Protein AF-A0A8S1HAT8-F1 (afdb_monomer_lite)

Sequence (139 aa):
MTWEESLEKKDLTDNDKRAIVVGRQNGLTMMTLAGMFGVTEAGISQFLKRWKAQDGSTKSQHTGRPRVTDRNDDRNILKTSRTDPRLTVLAIRREVCLNSPSPPSFSTVKRRLNAAGIIGRRPVKKPLISEKNRAARVK

pLDDT: mean 85.84, std 11.76, range [37.69, 95.62]

Foldseek 3Di:
DDPPPPLPPDDQDPVLLVVLVVCVVVPDDLVVSCVVVSHDSVVSVVSVVVCVVVVNDPDDPDPDDDDLDDPVLLVQLVVVCVVPVVDDLVRSQVVSVVPGPRRDDSVSSQVSCVVVVNDDDDDDDDPDDDPVRVVVVPD

InterPro domains:
  IPR002492 Transposase, Tc1-like [PF01498] (74-139)
  IPR009057 Homedomain-like superfamily [SSF46689] (9-117)

Organism: NCBI:txid2777116

Radius of gyration: 30.1 Å; chains: 1; bounding box: 55×49×94 Å

Secondary structure (DSSP, 8-state):
----S----PPPPHHHHHHHHHHHHTT--HHHHHHHHT--HHHHHHHHHHHHHTTT-S------SPPSS-HHHHHHHHHHHHH-TT--HHHHHHHHHTT-SSPPPHHHHHHHHHHTT----PPP-PPPPPHHHHHTT--

Structure (mmCIF, N/CA/C/O backbone):
data_AF-A0A8S1HAT8-F1
#
_entry.id   AF-A0A8S1HAT8-F1
#
loop_
_atom_site.group_PDB
_atom_site.id
_atom_site.type_symbol
_atom_site.label_atom_id
_atom_site.label_alt_id
_atom_site.label_comp_id
_atom_site.label_asym_id
_atom_site.label_entity_id
_atom_site.label_seq_id
_atom_site.pdbx_PDB_ins_code
_atom_site.Cartn_x
_atom_site.Cartn_y
_atom_site.Cartn_z
_atom_site.occupancy
_atom_site.B_iso_or_equiv
_atom_site.auth_seq_id
_atom_site.auth_comp_id
_atom_site.auth_asym_id
_atom_site.auth_atom_id
_atom_site.pdbx_PDB_model_num
ATOM 1 N N . MET A 1 1 ? -10.077 -13.556 45.940 1.00 37.69 1 MET A N 1
ATOM 2 C CA . MET A 1 1 ? -10.314 -14.045 44.567 1.00 37.69 1 MET A CA 1
ATOM 3 C C . MET A 1 1 ? -10.092 -12.858 43.647 1.00 37.69 1 MET A C 1
ATOM 5 O O . MET A 1 1 ? -10.975 -12.025 43.497 1.00 37.69 1 MET A O 1
ATOM 9 N N . THR A 1 2 ? -8.840 -12.658 43.247 1.00 39.75 2 THR A N 1
ATOM 10 C CA . THR A 1 2 ? -8.365 -11.461 42.549 1.00 39.75 2 THR A CA 1
ATOM 11 C C . THR A 1 2 ? -8.698 -11.584 41.067 1.00 39.75 2 THR A C 1
ATOM 13 O O . THR A 1 2 ? -8.252 -12.511 40.402 1.00 39.75 2 THR A O 1
ATOM 16 N N . TRP A 1 3 ? -9.497 -10.650 40.555 1.00 46.41 3 TRP A N 1
ATOM 17 C CA . TRP A 1 3 ? -9.910 -10.536 39.149 1.00 46.41 3 TRP A CA 1
ATOM 18 C C . TRP A 1 3 ? -8.778 -10.019 38.239 1.00 46.41 3 TRP A C 1
ATOM 20 O O . TRP A 1 3 ? -9.012 -9.246 37.316 1.00 46.41 3 TRP A O 1
ATOM 30 N N . GLU A 1 4 ? -7.538 -10.402 38.540 1.00 41.91 4 GLU A N 1
ATOM 31 C CA . GLU A 1 4 ? -6.313 -9.987 37.845 1.00 41.91 4 GLU A CA 1
ATOM 32 C C . GLU A 1 4 ? -5.803 -11.080 36.899 1.00 41.91 4 GLU A C 1
ATOM 34 O O . GLU A 1 4 ? -4.618 -11.141 36.569 1.00 41.91 4 GLU A O 1
ATOM 39 N N . GLU A 1 5 ? -6.689 -11.946 36.405 1.00 51.03 5 GLU A N 1
ATOM 40 C CA . GLU A 1 5 ? -6.396 -12.615 35.145 1.00 51.03 5 GLU A CA 1
ATOM 41 C C . GLU A 1 5 ? -6.342 -11.522 34.083 1.00 51.03 5 GLU A C 1
ATOM 43 O O . GLU A 1 5 ? -7.357 -10.932 33.713 1.00 51.03 5 GLU A O 1
ATOM 48 N N . SER A 1 6 ? -5.114 -11.182 33.685 1.00 54.38 6 SER A N 1
ATOM 49 C CA . SER A 1 6 ? -4.815 -10.229 32.625 1.00 54.38 6 SER A CA 1
ATOM 50 C C . SER A 1 6 ? -5.691 -10.560 31.426 1.00 54.38 6 SER A C 1
ATOM 52 O O . SER A 1 6 ? -5.407 -11.512 30.704 1.00 54.38 6 SER A O 1
ATOM 54 N N . LEU A 1 7 ? -6.775 -9.797 31.251 1.00 59.69 7 LEU A N 1
ATOM 55 C CA . LEU A 1 7 ? -7.675 -9.908 30.111 1.00 59.69 7 LEU A CA 1
ATOM 56 C C . LEU A 1 7 ? -6.835 -9.653 28.863 1.00 59.69 7 LEU A C 1
ATOM 58 O O . LEU A 1 7 ? -6.515 -8.511 28.521 1.00 59.69 7 LEU A O 1
ATOM 62 N N . GLU A 1 8 ? -6.408 -10.749 28.245 1.00 57.75 8 GLU A N 1
ATOM 63 C CA . GLU A 1 8 ? -5.579 -10.758 27.057 1.00 57.75 8 GLU A CA 1
ATOM 64 C C . GLU A 1 8 ? -6.280 -9.961 25.955 1.00 57.75 8 GLU A C 1
ATO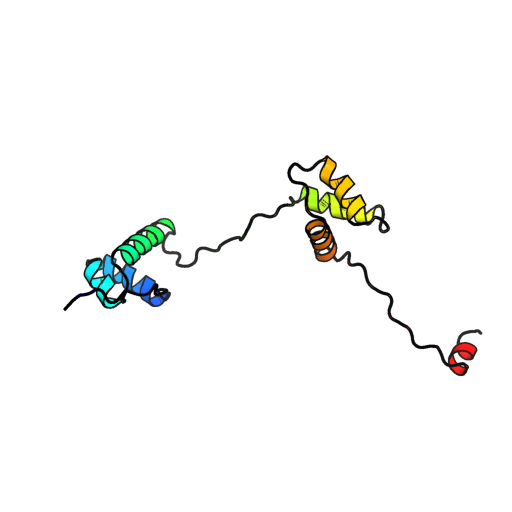M 66 O O . GLU A 1 8 ? -7.509 -9.841 25.914 1.00 57.75 8 GLU A O 1
ATOM 71 N N . LYS A 1 9 ? -5.494 -9.341 25.074 1.00 63.00 9 LYS A N 1
ATOM 72 C CA . LYS A 1 9 ? -6.001 -8.434 24.043 1.00 63.00 9 LYS A CA 1
ATOM 73 C C . LYS A 1 9 ? -6.807 -9.233 23.009 1.00 63.00 9 LYS A C 1
ATOM 75 O O . LYS A 1 9 ? -6.277 -9.667 21.994 1.00 63.00 9 LYS A O 1
ATOM 80 N N . LYS A 1 10 ? -8.090 -9.448 23.294 1.00 74.44 10 LYS A N 1
ATOM 81 C CA . LYS A 1 10 ? -9.003 -10.237 22.470 1.00 74.44 10 LYS A CA 1
ATOM 82 C C . LYS A 1 10 ? -9.578 -9.387 21.344 1.00 74.44 10 LYS A C 1
ATOM 84 O O . LYS A 1 10 ? -10.204 -8.351 21.584 1.00 74.44 10 LYS A 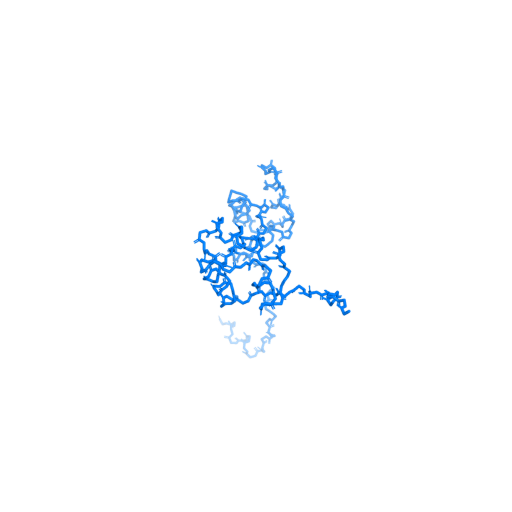O 1
ATOM 89 N N . ASP A 1 11 ? -9.407 -9.854 20.114 1.00 81.81 11 ASP A N 1
ATOM 90 C CA . ASP A 1 11 ? -10.062 -9.255 18.959 1.00 81.81 11 ASP A CA 1
ATOM 91 C C . ASP A 1 11 ? -11.542 -9.660 18.927 1.00 81.81 11 ASP A C 1
ATOM 93 O O . ASP A 1 11 ? -11.892 -10.832 18.793 1.00 81.81 11 ASP A O 1
ATOM 97 N N . LEU A 1 12 ? -12.426 -8.667 19.053 1.00 86.38 12 LEU A N 1
ATOM 98 C CA . LEU A 1 12 ? -13.874 -8.853 18.954 1.00 86.38 12 LEU A CA 1
ATOM 99 C C . LEU A 1 12 ? -14.265 -9.254 17.528 1.00 86.38 12 LEU A C 1
ATOM 101 O O . LEU A 1 12 ? -13.927 -8.553 16.561 1.00 86.38 12 LEU A O 1
ATOM 105 N N . THR A 1 13 ? -15.041 -10.329 17.398 1.00 90.44 13 THR A N 1
ATOM 106 C CA . THR A 1 13 ? -15.624 -10.716 16.109 1.00 90.44 13 THR 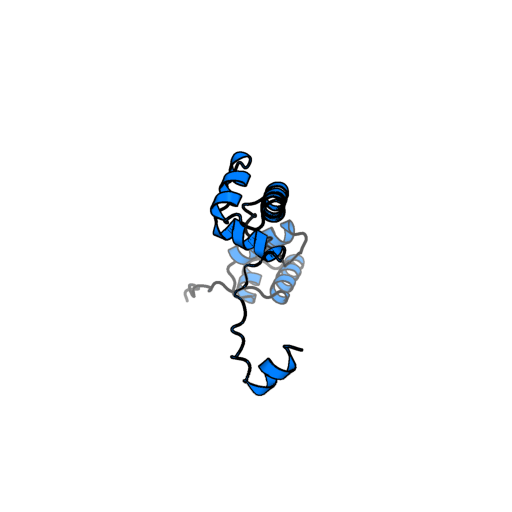A CA 1
ATOM 107 C C . THR A 1 13 ? -16.684 -9.701 15.670 1.00 90.44 13 THR A C 1
ATOM 109 O O . THR A 1 13 ? -17.166 -8.889 16.462 1.00 90.44 13 THR A O 1
ATOM 112 N N . ASP A 1 14 ? -17.068 -9.711 14.390 1.00 89.25 14 ASP A N 1
ATOM 113 C CA . ASP A 1 14 ? -18.128 -8.811 13.903 1.00 89.25 14 ASP A CA 1
ATOM 114 C C . ASP A 1 14 ? -19.462 -9.050 14.629 1.00 89.25 14 ASP A C 1
ATOM 116 O O . ASP A 1 14 ? -20.196 -8.103 14.907 1.00 89.25 14 ASP A O 1
ATOM 120 N N . ASN A 1 15 ? -19.736 -10.304 15.003 1.00 91.88 15 ASN A N 1
ATOM 121 C CA . ASN A 1 15 ? -20.926 -10.669 15.760 1.00 91.88 15 ASN A CA 1
ATOM 122 C C . ASN A 1 15 ? -20.879 -10.121 17.194 1.00 91.88 15 ASN A C 1
ATOM 124 O O . ASN A 1 15 ? -21.848 -9.510 17.640 1.00 91.88 15 ASN A O 1
ATOM 128 N N . ASP A 1 16 ? -19.735 -10.242 17.878 1.00 91.88 16 ASP A N 1
ATOM 129 C CA . ASP A 1 16 ? -19.561 -9.699 19.233 1.00 91.88 16 ASP A CA 1
ATOM 130 C C . ASP A 1 16 ? -19.742 -8.179 19.247 1.00 91.88 16 ASP A C 1
ATOM 132 O O . ASP A 1 16 ? -20.433 -7.630 20.102 1.00 91.88 16 ASP A O 1
ATOM 136 N N . LYS A 1 17 ? -19.181 -7.485 18.248 1.00 91.56 17 LYS A N 1
ATOM 137 C CA . LYS A 1 17 ? -19.334 -6.030 18.090 1.00 91.56 17 LYS A CA 1
ATOM 138 C C . LYS A 1 17 ? -20.804 -5.629 17.983 1.00 91.56 17 LYS A C 1
ATOM 140 O O . LYS A 1 17 ? -21.231 -4.700 18.666 1.00 91.56 17 LYS A O 1
ATOM 145 N N . ARG A 1 18 ? -21.587 -6.334 17.159 1.00 92.38 18 ARG A N 1
ATOM 146 C CA . ARG A 1 18 ? -23.030 -6.080 17.013 1.00 92.38 18 ARG A CA 1
ATOM 147 C C . ARG A 1 18 ? -23.782 -6.375 18.309 1.00 92.38 18 ARG A C 1
ATOM 149 O O . ARG A 1 18 ? -24.596 -5.557 18.729 1.00 92.38 18 ARG A O 1
ATOM 156 N N . ALA A 1 19 ? -23.476 -7.490 18.967 1.00 94.06 19 ALA A N 1
ATOM 157 C CA . ALA A 1 19 ? -24.107 -7.875 20.225 1.00 94.06 19 ALA A CA 1
ATOM 158 C C . ALA A 1 19 ? -23.829 -6.863 21.352 1.00 94.06 19 ALA A C 1
ATOM 160 O O . ALA A 1 19 ? -24.739 -6.520 22.102 1.00 94.06 19 ALA A O 1
ATOM 161 N N . ILE A 1 20 ? -22.615 -6.307 21.425 1.00 94.62 20 ILE A N 1
ATOM 162 C CA . ILE A 1 20 ? -22.263 -5.233 22.369 1.00 94.62 20 ILE A CA 1
ATOM 163 C C . ILE A 1 20 ? -23.080 -3.965 22.096 1.00 94.62 20 ILE A C 1
ATOM 165 O O . ILE A 1 20 ? -23.565 -3.333 23.035 1.00 94.62 20 ILE A O 1
ATOM 169 N N . VAL A 1 21 ? -23.252 -3.585 20.827 1.00 94.31 21 VAL A N 1
ATOM 170 C CA . VAL A 1 21 ? -24.036 -2.397 20.447 1.00 94.31 21 VAL A CA 1
ATOM 171 C C . VAL A 1 21 ? -25.507 -2.576 20.815 1.00 94.31 21 VAL A C 1
ATOM 173 O O . VAL A 1 21 ? -26.074 -1.697 21.464 1.00 94.31 21 VAL A O 1
ATOM 176 N N . VAL A 1 22 ? -26.101 -3.724 20.474 1.00 95.44 22 VAL A N 1
ATOM 177 C CA . VAL A 1 22 ? -27.490 -4.059 20.830 1.00 95.44 22 VAL A CA 1
ATOM 178 C C . VAL A 1 22 ? -27.659 -4.120 22.348 1.00 95.44 22 VAL A C 1
ATOM 180 O O . VAL A 1 22 ? -28.564 -3.500 22.899 1.00 95.44 22 VAL A O 1
ATOM 183 N N . GLY A 1 23 ? -26.748 -4.791 23.055 1.00 95.38 23 GLY A N 1
ATOM 184 C CA . GLY A 1 23 ? -26.763 -4.866 24.514 1.00 95.38 23 GLY A CA 1
ATOM 185 C C . GLY A 1 23 ? -26.686 -3.488 25.171 1.00 95.38 23 GLY A C 1
ATOM 186 O O . GLY A 1 23 ? -27.398 -3.218 26.138 1.00 95.38 23 GLY A O 1
ATOM 187 N N . ARG A 1 24 ? -25.886 -2.573 24.609 1.00 95.62 24 ARG A N 1
ATOM 188 C CA . ARG A 1 24 ? -25.819 -1.190 25.087 1.00 95.62 24 ARG A CA 1
ATOM 189 C C . ARG A 1 24 ? -27.099 -0.401 24.801 1.00 95.62 24 ARG A C 1
ATOM 191 O O . ARG A 1 24 ? -27.493 0.396 25.648 1.00 95.62 24 ARG A O 1
ATOM 198 N N . GLN A 1 25 ? -27.747 -0.611 23.656 1.00 94.06 25 GLN A N 1
ATOM 199 C CA . GLN A 1 25 ? -29.049 -0.001 23.343 1.00 94.06 25 GLN A CA 1
ATOM 200 C C . GLN A 1 25 ? -30.153 -0.494 24.288 1.00 94.06 25 GLN A C 1
ATOM 202 O O . GLN A 1 25 ? -31.002 0.293 24.691 1.00 94.06 25 GLN A O 1
ATOM 207 N N . ASN A 1 26 ? -30.071 -1.752 24.726 1.00 95.25 26 ASN A N 1
ATOM 208 C CA . ASN A 1 26 ? -30.977 -2.355 25.706 1.00 95.25 26 ASN A CA 1
ATOM 209 C C . ASN A 1 26 ? -30.670 -1.964 27.168 1.00 95.25 26 ASN A C 1
ATOM 211 O O . ASN A 1 26 ? -31.264 -2.516 28.088 1.00 95.25 26 ASN A O 1
ATOM 215 N N . GLY A 1 27 ? -29.738 -1.033 27.405 1.00 94.19 27 GLY A N 1
ATOM 216 C CA . GLY A 1 27 ? -29.458 -0.492 28.738 1.00 94.19 27 GLY A CA 1
ATOM 217 C C . GLY A 1 27 ? -28.450 -1.281 29.577 1.00 94.19 27 GLY A C 1
ATOM 218 O O . GLY A 1 27 ? -28.249 -0.943 30.743 1.00 94.19 27 GLY A O 1
ATOM 219 N N . LEU A 1 28 ? -27.764 -2.288 29.019 1.00 94.75 28 LEU A N 1
ATOM 220 C CA . LEU A 1 28 ? -26.725 -3.006 29.762 1.00 94.75 28 LEU A CA 1
ATOM 221 C C . LEU A 1 28 ? -25.546 -2.087 30.119 1.00 94.75 28 LEU A C 1
ATOM 223 O O . LEU A 1 28 ? -25.133 -1.196 29.354 1.00 94.75 28 LEU A O 1
ATOM 227 N N . THR A 1 29 ? -24.984 -2.315 31.308 1.00 95.00 29 THR A N 1
ATOM 228 C CA . THR A 1 29 ? -23.813 -1.574 31.787 1.00 95.00 29 THR A CA 1
ATOM 229 C C . THR A 1 29 ? -22.543 -2.034 31.069 1.00 95.00 29 THR A C 1
ATOM 231 O O . THR A 1 29 ? -22.466 -3.153 30.555 1.00 95.00 29 THR A O 1
ATOM 234 N N . MET A 1 30 ? -21.526 -1.168 31.030 1.00 93.12 30 MET A N 1
ATOM 235 C CA . MET A 1 30 ? -20.243 -1.495 30.396 1.00 93.12 30 MET A CA 1
ATOM 236 C C . MET A 1 30 ? -19.553 -2.664 31.099 1.00 93.12 30 MET A C 1
ATOM 238 O O . MET A 1 30 ? -19.013 -3.533 30.425 1.00 93.12 30 MET A O 1
ATOM 242 N N . MET A 1 31 ? -19.648 -2.724 32.429 1.00 93.50 31 MET A N 1
ATOM 243 C CA . MET A 1 31 ? -19.086 -3.802 33.240 1.00 93.50 31 MET A CA 1
ATOM 244 C C . MET A 1 31 ? -19.759 -5.152 32.958 1.00 93.50 31 MET A C 1
ATOM 246 O O . MET A 1 31 ? -19.078 -6.165 32.823 1.00 93.50 31 MET A O 1
ATOM 250 N N . THR A 1 32 ? -21.085 -5.171 32.789 1.00 94.19 32 THR A N 1
ATOM 251 C CA . THR A 1 32 ? -21.815 -6.397 32.427 1.00 94.19 32 THR A CA 1
ATOM 252 C C . THR A 1 32 ? -21.382 -6.907 31.053 1.00 94.19 32 THR A C 1
ATOM 254 O O . THR A 1 32 ? -21.069 -8.084 30.901 1.00 94.19 32 THR A O 1
ATOM 257 N N . LEU A 1 33 ? -21.296 -6.018 30.059 1.00 94.25 33 LEU A N 1
ATOM 258 C CA . LEU A 1 33 ? -20.840 -6.382 28.715 1.00 94.25 33 LEU A CA 1
ATOM 259 C C . LEU A 1 33 ? -19.369 -6.833 28.723 1.00 94.25 33 LEU A C 1
ATOM 261 O O . LEU A 1 33 ? -19.012 -7.788 28.041 1.00 94.25 33 LEU A O 1
ATOM 265 N N . ALA A 1 34 ? -18.522 -6.190 29.526 1.00 92.44 34 ALA A N 1
ATOM 266 C CA . ALA A 1 34 ? -17.111 -6.537 29.681 1.00 92.44 34 ALA A CA 1
ATOM 267 C C . ALA A 1 34 ? -16.946 -7.979 30.181 1.00 92.44 34 ALA A C 1
ATOM 269 O O . ALA A 1 34 ? -16.228 -8.767 29.562 1.00 92.44 34 ALA A O 1
ATOM 270 N N . GLY A 1 35 ? -17.695 -8.345 31.227 1.00 91.31 35 GLY A N 1
ATOM 271 C CA . GLY A 1 35 ? -17.727 -9.708 31.757 1.00 91.31 35 GLY A CA 1
ATOM 272 C C . GLY A 1 35 ? -18.247 -10.737 30.748 1.00 91.31 35 GLY A C 1
ATOM 273 O O . GLY A 1 35 ? -17.643 -11.793 30.597 1.00 91.31 35 GLY A O 1
ATOM 274 N N . MET A 1 36 ? -19.313 -10.420 30.003 1.00 91.75 36 MET A N 1
ATOM 275 C CA . MET A 1 36 ? -19.892 -11.339 29.008 1.00 91.75 36 MET A CA 1
ATOM 276 C C . MET A 1 36 ? -18.930 -11.677 27.862 1.00 91.75 36 MET A C 1
ATOM 278 O O . MET A 1 36 ? -18.889 -12.817 27.408 1.00 91.75 36 MET A O 1
ATOM 282 N N . PHE A 1 37 ? -18.174 -10.690 27.372 1.00 90.25 37 PHE A N 1
ATOM 283 C CA . PHE A 1 37 ? -17.313 -10.862 26.196 1.00 90.25 37 PHE A CA 1
ATOM 284 C C . PHE A 1 37 ? -15.840 -11.140 26.539 1.00 90.25 37 PHE A C 1
ATOM 286 O O . PHE A 1 37 ? -15.060 -11.481 25.639 1.00 90.25 37 PHE A O 1
ATOM 293 N N . GLY A 1 38 ? -15.465 -11.046 27.820 1.00 89.56 38 GLY A N 1
ATOM 294 C CA . GLY A 1 38 ? -14.088 -11.212 28.287 1.00 89.56 38 GLY A CA 1
ATOM 295 C C . GLY A 1 38 ? -13.181 -10.086 27.792 1.00 89.56 38 GLY A C 1
ATOM 296 O O . GLY A 1 38 ? -12.096 -10.342 27.279 1.00 89.56 38 GLY A O 1
ATOM 297 N N . VAL A 1 39 ? -13.655 -8.841 27.872 1.00 89.94 39 VAL A N 1
ATOM 298 C CA . VAL A 1 39 ? -12.920 -7.635 27.456 1.00 89.94 39 VAL A CA 1
ATOM 299 C C . VAL A 1 39 ? -12.938 -6.640 28.607 1.00 89.94 39 VAL A C 1
ATOM 301 O O . VAL A 1 39 ? -13.854 -6.640 29.418 1.00 89.94 39 VAL A O 1
ATOM 304 N N . THR A 1 40 ? -11.945 -5.761 28.687 1.00 90.81 40 THR A N 1
ATOM 305 C CA . THR A 1 40 ? -11.939 -4.695 29.692 1.00 90.81 40 THR A CA 1
ATOM 306 C C . THR A 1 40 ? -13.055 -3.675 29.444 1.00 90.81 40 THR A C 1
ATOM 308 O O . THR A 1 40 ? -13.437 -3.400 28.302 1.00 90.81 40 THR A O 1
ATOM 311 N N . GLU A 1 41 ? -13.539 -3.038 30.512 1.00 91.50 41 GLU A N 1
ATOM 312 C CA . GLU A 1 41 ? -14.533 -1.958 30.417 1.00 91.50 41 GLU A CA 1
ATOM 313 C C . GLU A 1 41 ? -14.047 -0.818 29.501 1.00 91.50 41 GLU A C 1
ATOM 315 O O . GLU A 1 41 ? -14.784 -0.325 28.641 1.00 91.50 41 GLU A O 1
ATOM 320 N N . ALA A 1 42 ? -12.764 -0.460 29.618 1.00 90.50 42 ALA A N 1
ATOM 321 C CA . ALA A 1 42 ? -12.107 0.513 28.751 1.00 90.50 42 ALA A CA 1
ATOM 322 C C . ALA A 1 42 ? -12.138 0.095 27.270 1.00 90.50 42 ALA A C 1
ATOM 324 O O . ALA A 1 42 ? -12.363 0.940 26.400 1.00 90.50 42 ALA A O 1
ATOM 325 N N . GLY A 1 43 ? -11.969 -1.200 26.976 1.00 90.31 43 GLY A N 1
ATOM 326 C CA . GLY A 1 43 ? -12.073 -1.750 25.625 1.00 90.31 43 GLY A CA 1
ATOM 327 C C . GLY A 1 43 ? -13.463 -1.547 25.020 1.00 90.31 43 GLY A C 1
ATOM 328 O O . GLY A 1 43 ? -13.575 -1.083 23.883 1.00 90.31 43 GLY A O 1
ATOM 329 N N . ILE A 1 44 ? -14.523 -1.796 25.796 1.00 92.56 44 ILE A N 1
ATOM 330 C CA . ILE A 1 44 ? -15.911 -1.566 25.362 1.00 92.56 44 ILE A CA 1
ATOM 331 C C . ILE A 1 44 ? -16.203 -0.077 25.176 1.00 92.56 44 ILE A C 1
ATOM 333 O O . ILE A 1 44 ? -16.773 0.315 24.156 1.00 92.56 44 ILE A O 1
ATOM 337 N N . SER A 1 45 ? -15.780 0.766 26.119 1.00 92.69 45 SER A N 1
ATOM 338 C CA . SER A 1 45 ? -15.952 2.220 26.026 1.00 92.69 45 SER A CA 1
ATOM 339 C C . SER A 1 45 ? -15.272 2.787 24.774 1.00 92.69 45 SER A C 1
ATOM 341 O O . SER A 1 45 ? -15.883 3.519 23.986 1.00 92.69 45 SER A O 1
ATOM 343 N N . GLN A 1 46 ? -14.024 2.378 24.516 1.00 91.56 46 GLN A N 1
ATOM 344 C CA . GLN A 1 46 ? -13.285 2.791 23.327 1.00 91.56 46 GLN A CA 1
ATOM 345 C C . GLN A 1 46 ? -13.924 2.258 22.038 1.00 91.56 46 GLN A C 1
ATOM 347 O O . GLN A 1 46 ? -14.002 2.993 21.050 1.00 91.56 46 GLN A O 1
ATOM 352 N N . PHE A 1 47 ? -14.402 1.012 22.043 1.00 91.25 47 PHE A N 1
ATOM 353 C CA . PHE A 1 47 ? -15.133 0.426 20.923 1.00 91.25 47 PHE A CA 1
ATOM 354 C C . PHE A 1 47 ? -16.398 1.228 20.594 1.00 91.25 47 PHE A C 1
ATOM 356 O O . PHE A 1 47 ? -16.549 1.657 19.454 1.00 91.25 47 PHE A O 1
ATOM 363 N N . LEU A 1 48 ? -17.260 1.513 21.574 1.00 92.69 48 LEU A N 1
ATOM 364 C CA . LEU A 1 48 ? -18.498 2.268 21.354 1.00 92.69 48 LEU A CA 1
ATOM 365 C C . LEU A 1 48 ? -18.233 3.705 20.887 1.00 92.69 48 LEU A C 1
ATOM 367 O O . LEU A 1 48 ? -18.967 4.226 20.046 1.00 92.69 48 LEU A O 1
ATOM 371 N N . LYS A 1 49 ? -17.164 4.343 21.382 1.00 92.50 49 LYS A N 1
ATOM 372 C CA . LYS A 1 49 ? -16.728 5.660 20.896 1.00 92.50 49 LYS A CA 1
ATOM 373 C C . LYS A 1 49 ? -16.333 5.608 19.416 1.00 92.50 49 LYS A C 1
ATOM 375 O O . LYS A 1 49 ? -16.746 6.475 18.650 1.00 92.50 49 LYS A O 1
ATOM 380 N N . ARG A 1 50 ? -15.572 4.587 19.003 1.00 90.69 50 ARG A N 1
ATOM 381 C CA . ARG A 1 50 ? -15.199 4.372 17.592 1.00 90.69 50 ARG A CA 1
ATOM 382 C C . ARG A 1 50 ? -16.408 4.018 16.729 1.00 90.69 50 ARG A C 1
ATOM 384 O O . ARG A 1 50 ? -16.531 4.565 15.643 1.00 90.69 50 ARG A O 1
ATOM 391 N N . TRP A 1 51 ? -17.307 3.171 17.229 1.00 90.31 51 TRP A N 1
ATOM 392 C CA . TRP A 1 51 ? -18.536 2.769 16.544 1.00 90.31 51 TRP A CA 1
ATOM 393 C C . TRP A 1 51 ? -19.398 3.976 16.171 1.00 90.31 51 TRP A C 1
ATOM 395 O O . TRP A 1 51 ? -19.828 4.096 15.029 1.00 90.31 51 TRP A O 1
ATOM 405 N N . LYS A 1 52 ? -19.594 4.905 17.118 1.00 90.00 52 LYS A N 1
ATOM 406 C CA . LYS A 1 52 ? -20.308 6.165 16.866 1.00 90.00 52 LYS A CA 1
ATOM 407 C C . LYS A 1 52 ? -19.581 7.063 15.865 1.00 90.00 52 LYS A C 1
ATOM 409 O O . LYS A 1 52 ? -20.231 7.681 15.043 1.00 90.00 52 LYS A O 1
ATOM 414 N N . ALA A 1 53 ? -18.251 7.134 15.925 1.00 89.75 53 ALA A N 1
ATOM 415 C CA . ALA A 1 53 ? -17.462 7.949 14.997 1.00 89.75 53 ALA A CA 1
ATOM 416 C C . ALA A 1 53 ? -17.421 7.389 13.561 1.00 89.75 53 ALA A C 1
ATOM 418 O O . ALA A 1 53 ? -17.088 8.118 12.635 1.00 89.75 53 ALA A O 1
ATOM 419 N N . GLN A 1 54 ? -17.700 6.095 13.384 1.00 85.88 54 GLN A N 1
ATOM 420 C CA . GLN A 1 54 ? -17.670 5.391 12.098 1.00 85.88 54 GLN A CA 1
ATOM 421 C C . GLN A 1 54 ? -19.076 5.107 11.545 1.00 85.88 54 GLN A C 1
ATOM 423 O O . GLN A 1 54 ? -19.201 4.271 10.650 1.00 85.88 54 GLN A O 1
ATOM 428 N N . ASP A 1 55 ? -20.122 5.730 12.104 1.00 84.50 55 ASP A N 1
ATOM 429 C CA . ASP A 1 55 ? -21.536 5.495 11.765 1.00 84.50 55 ASP A CA 1
ATOM 430 C C . ASP A 1 55 ? -21.911 4.003 11.701 1.00 84.50 55 ASP A C 1
ATOM 432 O O . ASP A 1 55 ? -22.659 3.542 10.841 1.00 84.50 55 ASP A O 1
ATOM 436 N N . GLY A 1 56 ? -21.356 3.209 12.621 1.00 79.31 56 GLY A N 1
ATOM 437 C CA . GLY A 1 56 ? -21.612 1.772 12.710 1.00 79.31 56 GLY A CA 1
ATOM 438 C C . GLY A 1 56 ? -20.846 0.894 11.717 1.00 79.31 56 GLY A C 1
ATOM 439 O O . GLY A 1 56 ? -21.095 -0.311 11.651 1.00 79.31 56 GLY A O 1
ATOM 440 N N . SER A 1 57 ? -19.879 1.443 10.978 1.00 78.44 57 SER A N 1
ATOM 441 C CA . SER A 1 57 ? -18.952 0.628 10.192 1.00 78.44 57 SER A CA 1
ATOM 442 C C . SER A 1 57 ? -17.972 -0.120 11.100 1.00 78.44 57 SER A C 1
ATOM 444 O O . SER A 1 57 ? -17.270 0.474 11.915 1.00 78.44 57 SER A O 1
ATOM 446 N N . THR A 1 58 ? -17.869 -1.440 10.928 1.00 70.94 58 THR A N 1
ATOM 447 C CA . THR A 1 58 ? -16.918 -2.285 11.675 1.00 70.94 58 THR A CA 1
ATOM 448 C C . THR A 1 58 ? -15.537 -2.371 11.039 1.00 70.94 58 THR A C 1
ATOM 450 O O . THR A 1 58 ? -14.603 -2.898 11.655 1.00 70.94 58 THR A O 1
ATOM 453 N N . LYS A 1 59 ? -15.397 -1.861 9.809 1.00 70.25 59 LYS A N 1
ATOM 454 C CA . LYS A 1 59 ? -14.188 -1.963 8.991 1.00 70.25 59 LYS A CA 1
ATOM 455 C C . LYS A 1 59 ? -13.711 -0.569 8.603 1.00 70.25 59 LYS A C 1
ATOM 457 O O . LYS A 1 59 ? -14.205 0.027 7.650 1.00 70.25 59 LYS A O 1
ATOM 462 N N . SER A 1 60 ? -12.691 -0.081 9.303 1.00 70.75 60 SER A N 1
ATOM 463 C CA . SER A 1 60 ? -11.891 1.036 8.801 1.00 70.75 60 SER A CA 1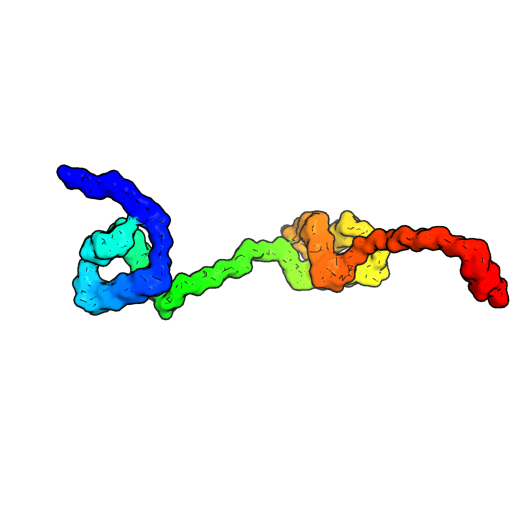
ATOM 464 C C . SER A 1 60 ? -10.957 0.509 7.714 1.00 70.75 60 SER A C 1
ATOM 466 O O . SER A 1 60 ? -10.055 -0.280 8.001 1.00 70.75 60 SER A O 1
ATOM 468 N N . GLN A 1 61 ? -11.192 0.895 6.460 1.00 75.12 61 GLN A N 1
ATOM 469 C CA . GLN A 1 61 ? -10.265 0.586 5.373 1.00 75.12 61 GLN A CA 1
ATOM 470 C C . GLN A 1 61 ? -9.018 1.450 5.551 1.00 75.12 61 GLN A C 1
ATOM 472 O O . GLN A 1 61 ? -9.047 2.661 5.337 1.00 75.12 61 GLN A O 1
ATOM 477 N N . HIS A 1 62 ? -7.911 0.836 5.957 1.00 79.06 62 HIS A N 1
ATOM 478 C CA . HIS A 1 62 ? -6.639 1.537 6.009 1.00 79.06 62 HIS A CA 1
ATOM 479 C C . HIS A 1 62 ? -6.086 1.660 4.581 1.00 79.06 62 HIS A C 1
ATOM 481 O O . HIS A 1 62 ? -5.735 0.661 3.958 1.00 79.06 62 HIS A O 1
ATOM 487 N N . THR A 1 63 ? -5.972 2.883 4.058 1.00 82.88 63 THR A N 1
ATOM 488 C CA . THR A 1 63 ? -5.482 3.158 2.688 1.00 82.88 63 THR A CA 1
ATOM 489 C C . THR A 1 63 ? -3.993 2.844 2.491 1.00 82.88 63 THR A C 1
ATOM 491 O O . THR A 1 63 ? -3.496 2.801 1.365 1.00 82.88 63 THR A O 1
ATOM 494 N N . GLY A 1 64 ? -3.280 2.575 3.586 1.00 87.75 64 GLY A N 1
ATOM 495 C CA . GLY A 1 64 ? -1.856 2.256 3.602 1.00 87.75 64 GLY A CA 1
ATOM 496 C C . GLY A 1 64 ? -0.999 3.508 3.756 1.00 87.75 64 GLY A C 1
ATOM 497 O O . GLY A 1 64 ? -1.496 4.608 3.979 1.00 87.75 64 GLY A O 1
ATOM 498 N N . ARG A 1 65 ? 0.322 3.344 3.663 1.00 89.25 65 ARG A N 1
ATOM 499 C CA . ARG A 1 65 ? 1.243 4.483 3.703 1.00 89.25 65 ARG A CA 1
ATOM 500 C C . ARG A 1 65 ? 1.101 5.310 2.414 1.00 89.25 65 ARG A C 1
ATOM 502 O O . ARG A 1 65 ? 1.154 4.713 1.333 1.00 89.25 65 ARG A O 1
ATOM 509 N N . PRO A 1 66 ? 0.999 6.652 2.498 1.00 87.81 66 PRO A N 1
ATOM 510 C CA . PRO A 1 66 ? 1.011 7.512 1.322 1.00 87.81 66 PRO A CA 1
ATOM 511 C C . PRO A 1 66 ? 2.228 7.251 0.431 1.00 87.81 66 PRO A C 1
ATOM 513 O O . PRO A 1 66 ? 3.313 6.882 0.895 1.00 87.81 66 PRO A O 1
ATOM 516 N N . ARG A 1 67 ? 2.037 7.419 -0.877 1.00 89.56 67 ARG A N 1
ATOM 517 C CA . ARG A 1 67 ? 3.106 7.240 -1.862 1.00 89.56 67 ARG A CA 1
ATOM 518 C C . ARG A 1 67 ? 4.107 8.390 -1.752 1.00 89.56 67 ARG A C 1
ATOM 520 O O . ARG A 1 67 ? 3.725 9.517 -1.478 1.00 89.56 67 ARG A O 1
ATOM 527 N N . VAL A 1 68 ? 5.378 8.082 -2.009 1.00 89.56 68 VAL A N 1
ATOM 528 C CA . VAL A 1 68 ? 6.447 9.093 -2.113 1.00 89.56 68 VAL A CA 1
ATOM 529 C C . VAL A 1 68 ? 6.347 9.873 -3.425 1.00 89.56 68 VAL A C 1
ATOM 531 O O . VAL A 1 68 ? 6.665 11.049 -3.448 1.00 89.56 68 VAL A O 1
ATOM 534 N N . THR A 1 69 ? 5.910 9.220 -4.506 1.00 89.50 69 THR A N 1
ATOM 535 C CA . THR A 1 69 ? 5.725 9.866 -5.811 1.00 89.50 69 THR A CA 1
ATOM 536 C C . THR A 1 69 ? 4.289 10.315 -6.010 1.00 89.50 69 THR A C 1
ATOM 538 O O . THR A 1 69 ? 3.356 9.585 -5.648 1.00 89.50 69 THR A O 1
ATOM 541 N N . ASP A 1 70 ? 4.135 11.470 -6.649 1.00 89.00 70 ASP A N 1
ATOM 542 C CA . ASP A 1 70 ? 2.862 11.957 -7.165 1.00 89.00 70 ASP A CA 1
ATOM 543 C C . ASP A 1 70 ? 2.626 11.505 -8.625 1.00 89.00 70 ASP A C 1
ATOM 545 O O . ASP A 1 70 ? 3.498 10.941 -9.294 1.00 89.00 70 ASP A O 1
ATOM 549 N N . ARG A 1 71 ? 1.424 11.752 -9.153 1.00 90.19 71 ARG A N 1
ATOM 550 C CA . ARG A 1 71 ? 1.046 11.471 -10.542 1.00 90.19 71 ARG A CA 1
ATOM 551 C C . ARG A 1 71 ? 1.963 12.171 -11.548 1.00 90.19 71 ARG A C 1
ATOM 553 O O . ARG A 1 71 ? 2.252 11.592 -12.597 1.00 90.19 71 ARG A O 1
ATOM 560 N N . ASN A 1 72 ? 2.403 13.394 -11.253 1.00 89.88 72 ASN A N 1
ATOM 561 C CA . ASN A 1 72 ? 3.317 14.136 -12.122 1.00 89.88 72 ASN A CA 1
ATOM 562 C C . ASN A 1 72 ? 4.725 13.528 -12.125 1.00 89.88 72 ASN A C 1
ATOM 564 O O . ASN A 1 72 ? 5.308 13.378 -13.198 1.00 89.88 72 ASN A O 1
ATOM 568 N N . ASP A 1 73 ? 5.224 13.089 -10.966 1.00 90.31 73 ASP A N 1
ATOM 569 C CA . ASP A 1 73 ? 6.502 12.375 -10.879 1.00 90.31 73 ASP A CA 1
ATOM 570 C C . ASP A 1 73 ? 6.453 11.080 -11.695 1.00 90.31 73 ASP A C 1
ATOM 572 O O . ASP A 1 73 ? 7.325 10.834 -12.526 1.00 90.31 73 ASP A O 1
ATOM 576 N N . ASP A 1 74 ? 5.401 10.272 -11.512 1.00 91.94 74 ASP A N 1
ATOM 577 C CA . ASP A 1 74 ? 5.219 9.016 -12.245 1.00 91.94 74 ASP A CA 1
ATOM 578 C C . ASP A 1 74 ? 5.141 9.276 -13.764 1.00 91.94 74 ASP A C 1
ATOM 580 O O . ASP A 1 74 ? 5.744 8.544 -14.551 1.00 91.94 74 ASP A O 1
ATOM 584 N N . ARG A 1 75 ? 4.467 10.352 -14.199 1.00 92.50 75 ARG A N 1
ATOM 585 C CA . ARG A 1 75 ? 4.421 10.756 -15.615 1.00 92.50 75 ARG A CA 1
ATOM 586 C C . ARG A 1 75 ? 5.804 11.138 -16.143 1.00 92.50 75 ARG A C 1
ATOM 588 O O . ARG A 1 75 ? 6.155 10.705 -17.239 1.00 92.50 75 ARG A O 1
ATOM 595 N N . ASN A 1 76 ? 6.574 11.916 -15.387 1.00 92.06 76 ASN A N 1
ATOM 596 C CA . ASN A 1 76 ? 7.912 12.346 -15.789 1.00 92.06 76 ASN A CA 1
ATOM 597 C C . ASN A 1 76 ? 8.874 11.154 -15.872 1.00 92.06 76 ASN A C 1
ATOM 599 O O . ASN A 1 76 ? 9.542 11.000 -16.888 1.00 92.06 76 ASN A O 1
ATOM 603 N N . ILE A 1 77 ? 8.845 10.239 -14.893 1.00 93.12 77 ILE A N 1
ATOM 604 C CA . ILE A 1 77 ? 9.620 8.983 -14.916 1.00 93.12 77 ILE A CA 1
ATOM 605 C C . ILE A 1 77 ? 9.357 8.201 -16.209 1.00 93.12 77 ILE A C 1
ATOM 607 O O . ILE A 1 77 ? 10.291 7.757 -16.882 1.00 93.12 77 ILE A O 1
ATOM 611 N N . LEU A 1 78 ? 8.080 8.029 -16.565 1.00 94.31 78 LEU A N 1
ATOM 612 C CA . LEU A 1 78 ? 7.695 7.281 -17.761 1.00 94.31 78 LEU A CA 1
ATOM 613 C C . LEU A 1 78 ? 8.040 8.023 -19.051 1.00 94.31 78 LEU A C 1
ATOM 615 O O . LEU A 1 78 ? 8.427 7.382 -20.027 1.00 94.31 78 LEU A O 1
ATOM 619 N N . LYS A 1 79 ? 7.909 9.353 -19.065 1.00 93.81 79 LYS A N 1
ATOM 620 C CA . LYS A 1 79 ? 8.272 10.189 -20.210 1.00 93.81 79 LYS A CA 1
ATOM 621 C C . LYS A 1 79 ? 9.767 10.077 -20.494 1.00 93.81 79 LYS A C 1
ATOM 623 O O . LYS A 1 79 ? 10.121 9.678 -21.596 1.00 93.81 79 LYS A O 1
ATOM 628 N N . THR A 1 80 ? 10.619 10.328 -19.502 1.00 93.19 80 THR A N 1
ATOM 629 C CA . THR A 1 80 ? 12.079 10.256 -19.642 1.00 93.19 80 THR A CA 1
ATOM 630 C C . THR A 1 80 ? 12.528 8.887 -20.159 1.00 93.19 80 THR A C 1
ATOM 632 O O . THR A 1 80 ? 13.273 8.805 -21.131 1.00 93.19 80 THR A O 1
ATOM 635 N N . SER A 1 81 ? 11.997 7.799 -19.588 1.00 93.25 81 SER A N 1
ATOM 636 C CA . SER A 1 81 ? 12.336 6.441 -20.033 1.00 93.25 81 SER A CA 1
ATOM 637 C C . SER A 1 81 ? 11.879 6.115 -21.459 1.00 93.25 81 SER A C 1
ATOM 639 O O . SER A 1 81 ? 12.466 5.237 -22.086 1.00 93.25 81 SER A O 1
ATOM 641 N N . ARG A 1 82 ? 10.805 6.739 -21.954 1.00 93.19 82 ARG A N 1
ATOM 642 C CA . ARG A 1 82 ? 10.310 6.524 -23.324 1.00 93.19 82 ARG A CA 1
ATOM 643 C C . ARG A 1 82 ? 11.061 7.371 -24.341 1.00 93.19 82 ARG A C 1
ATOM 645 O O . ARG A 1 82 ? 11.256 6.906 -25.457 1.00 93.19 82 ARG A O 1
ATOM 652 N N . THR A 1 83 ? 11.467 8.578 -23.954 1.00 94.50 83 THR A N 1
ATOM 653 C CA . THR A 1 83 ? 12.282 9.463 -24.792 1.00 94.50 83 THR A CA 1
ATOM 654 C C . THR A 1 83 ? 13.644 8.836 -25.078 1.00 94.50 83 THR A C 1
ATOM 656 O O . THR A 1 83 ? 14.048 8.783 -26.234 1.00 94.50 83 THR A O 1
ATOM 659 N N . ASP A 1 84 ? 14.319 8.309 -24.051 1.00 91.75 84 ASP A N 1
ATOM 660 C CA . ASP A 1 84 ? 15.565 7.558 -24.219 1.00 91.75 84 ASP A CA 1
ATOM 661 C C . ASP A 1 84 ? 15.536 6.237 -23.419 1.00 91.75 84 ASP A C 1
ATOM 663 O O . ASP A 1 84 ? 15.813 6.210 -22.213 1.00 91.75 84 ASP A O 1
ATOM 667 N N . PRO A 1 85 ? 15.235 5.107 -24.091 1.00 88.81 85 PRO A N 1
ATOM 668 C CA . PRO A 1 85 ? 15.182 3.784 -23.467 1.00 88.81 85 PRO A CA 1
ATOM 669 C C . PRO A 1 85 ? 16.517 3.261 -22.921 1.00 88.81 85 PRO A C 1
ATOM 671 O O . PRO A 1 85 ? 16.519 2.247 -22.221 1.00 88.81 85 PRO A O 1
ATOM 674 N N . ARG A 1 86 ? 17.655 3.889 -23.256 1.00 89.50 86 ARG A N 1
ATOM 675 C CA . ARG A 1 86 ? 18.979 3.475 -22.759 1.00 89.50 86 ARG A CA 1
ATOM 676 C C . ARG A 1 86 ? 19.345 4.125 -21.427 1.00 89.50 86 ARG A C 1
ATOM 678 O O . ARG A 1 86 ? 20.346 3.732 -20.824 1.00 89.50 86 ARG A O 1
ATOM 685 N N . LEU A 1 87 ? 18.548 5.080 -20.946 1.00 91.06 87 LEU A N 1
ATOM 686 C CA . LEU A 1 87 ? 18.819 5.752 -19.683 1.00 91.06 87 LEU A CA 1
ATOM 687 C C . LEU A 1 87 ? 18.771 4.787 -18.501 1.00 91.06 87 LEU A C 1
ATOM 689 O O . 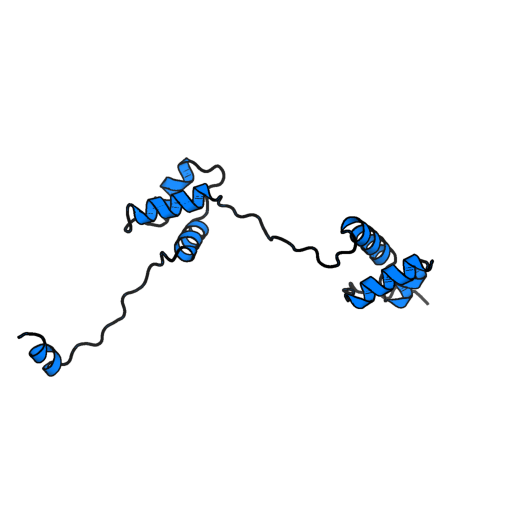LEU A 1 87 ? 17.879 3.951 -18.344 1.00 91.06 87 LEU A O 1
ATOM 693 N N . THR A 1 88 ? 19.745 4.951 -17.611 1.00 91.81 88 THR A N 1
ATOM 694 C CA . THR A 1 88 ? 19.773 4.223 -16.345 1.00 91.81 88 THR A CA 1
ATOM 695 C C . THR A 1 88 ? 18.777 4.825 -15.359 1.00 91.81 88 THR A C 1
ATOM 697 O O . THR A 1 88 ? 18.469 6.016 -15.393 1.00 91.81 88 THR A O 1
ATOM 700 N N . VAL A 1 89 ? 18.332 4.019 -14.392 1.00 92.19 89 VAL A N 1
ATOM 701 C CA . VAL A 1 89 ? 17.458 4.480 -13.296 1.00 92.19 89 VAL A CA 1
ATOM 702 C C . VAL A 1 89 ? 18.065 5.673 -12.543 1.00 92.19 89 VAL A C 1
ATOM 704 O O . VAL A 1 89 ? 17.333 6.536 -12.066 1.00 92.19 89 VAL A O 1
ATOM 707 N N . LEU A 1 90 ? 19.398 5.748 -12.456 1.00 92.12 90 LEU A N 1
ATOM 708 C CA . LEU A 1 90 ? 20.109 6.881 -11.865 1.00 92.12 90 LEU A CA 1
ATOM 709 C C . LEU A 1 90 ? 19.906 8.167 -12.668 1.00 92.12 90 LEU A C 1
ATOM 711 O O . LEU A 1 90 ? 19.588 9.194 -12.073 1.00 92.12 90 LEU A O 1
ATOM 715 N N . ALA A 1 91 ? 20.075 8.104 -13.988 1.00 92.44 91 ALA A N 1
ATOM 716 C CA . ALA A 1 91 ? 19.877 9.250 -14.869 1.00 92.44 91 ALA A CA 1
ATOM 717 C C . ALA A 1 91 ? 18.416 9.724 -14.841 1.00 92.44 91 ALA A C 1
ATOM 719 O O . ALA A 1 91 ? 18.167 10.902 -14.608 1.00 92.44 91 ALA A O 1
ATOM 720 N N . ILE A 1 92 ? 17.460 8.790 -14.925 1.00 91.94 92 ILE A N 1
ATOM 721 C CA . ILE A 1 92 ? 16.020 9.092 -14.840 1.00 91.94 92 ILE A CA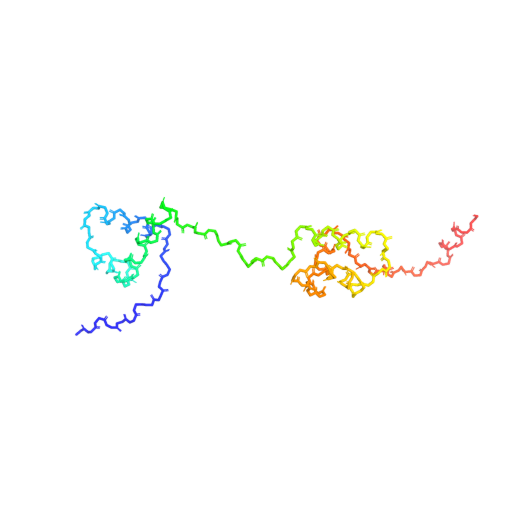 1
ATOM 722 C C . ILE A 1 92 ? 15.686 9.768 -13.508 1.00 91.94 92 ILE A C 1
ATOM 724 O O . ILE A 1 92 ? 15.002 10.786 -13.470 1.00 91.94 92 ILE A O 1
ATOM 728 N N . ARG A 1 93 ? 16.187 9.225 -12.392 1.00 91.81 93 ARG A N 1
ATOM 729 C CA . ARG A 1 93 ? 15.975 9.828 -11.074 1.00 91.81 93 ARG A CA 1
ATOM 730 C C . ARG A 1 93 ? 16.557 11.239 -11.017 1.00 91.81 93 ARG A C 1
ATOM 732 O O . ARG A 1 93 ? 15.890 12.117 -10.493 1.00 91.81 93 ARG A O 1
ATOM 739 N N . ARG A 1 94 ? 17.774 11.464 -11.527 1.00 89.38 94 ARG A N 1
ATOM 740 C CA . ARG A 1 94 ? 18.385 12.804 -11.549 1.00 89.38 94 ARG A CA 1
ATOM 741 C C . ARG A 1 94 ? 17.503 13.800 -12.297 1.00 89.38 94 ARG A C 1
ATOM 743 O O . ARG A 1 94 ? 17.268 14.873 -11.767 1.00 89.38 94 ARG A O 1
ATOM 750 N N . GLU A 1 95 ? 16.969 13.422 -13.452 1.00 86.38 95 GLU A N 1
ATOM 751 C CA . GLU A 1 95 ? 16.096 14.283 -14.256 1.00 86.38 95 GLU A CA 1
ATOM 752 C C . GLU A 1 95 ? 14.762 14.597 -13.557 1.00 86.38 95 GLU A C 1
ATOM 754 O O . GLU A 1 95 ? 14.308 15.738 -13.549 1.00 86.38 95 GLU A O 1
ATOM 759 N N . VAL A 1 96 ? 14.155 13.601 -12.904 1.00 81.06 96 VAL A N 1
ATOM 760 C CA . VAL A 1 96 ? 12.855 13.750 -12.224 1.00 81.06 96 VAL A CA 1
ATOM 761 C C . VAL A 1 96 ? 12.977 14.495 -10.891 1.00 81.06 96 VAL A C 1
ATOM 763 O O . VAL A 1 96 ? 12.111 15.296 -10.547 1.00 81.06 96 VAL A O 1
ATOM 766 N N . CYS A 1 97 ? 14.051 14.258 -10.134 1.00 75.00 97 CYS A N 1
ATOM 767 C CA . CYS A 1 97 ? 14.251 14.846 -8.808 1.00 75.00 97 CYS A CA 1
ATOM 768 C C . CYS A 1 97 ? 14.502 16.357 -8.830 1.00 75.00 97 CYS A C 1
ATOM 770 O O . CYS A 1 97 ? 14.299 16.986 -7.799 1.00 75.00 97 CYS A O 1
ATOM 772 N N . LEU A 1 98 ? 14.921 16.942 -9.960 1.00 71.56 98 LEU A N 1
ATOM 773 C CA . LEU A 1 98 ? 15.137 18.393 -10.064 1.00 71.56 98 LEU A CA 1
ATOM 774 C C . LEU A 1 98 ? 13.869 19.199 -9.753 1.00 71.56 98 LEU A C 1
ATOM 776 O O . LEU A 1 98 ? 13.962 20.310 -9.246 1.00 71.56 98 LEU A O 1
ATOM 780 N N . ASN A 1 99 ? 12.695 18.625 -10.026 1.00 69.44 99 ASN A N 1
ATOM 781 C CA . ASN A 1 99 ? 11.412 19.321 -9.940 1.00 69.44 99 ASN A CA 1
ATOM 782 C C . ASN A 1 99 ? 10.509 18.799 -8.809 1.00 69.44 99 ASN A C 1
ATOM 784 O O . ASN A 1 99 ? 9.368 19.242 -8.699 1.00 69.44 99 ASN A O 1
ATOM 788 N N . SER A 1 100 ? 10.973 17.836 -8.001 1.00 70.50 100 SER A N 1
ATOM 789 C CA . SER A 1 100 ? 10.132 17.133 -7.023 1.00 70.50 100 SER A CA 1
ATOM 790 C C . SER A 1 100 ? 10.552 17.452 -5.582 1.00 70.50 100 SER A C 1
ATOM 792 O O . SER A 1 100 ? 11.722 17.268 -5.239 1.00 70.50 100 SER A O 1
ATOM 794 N N . PRO A 1 101 ? 9.623 17.878 -4.702 1.00 75.94 101 PRO A N 1
ATOM 795 C CA . PRO A 1 101 ? 9.931 18.215 -3.309 1.00 75.94 101 PRO A CA 1
ATOM 796 C C . PRO A 1 101 ? 10.326 16.993 -2.466 1.00 75.94 101 PRO A C 1
ATOM 798 O O . PRO A 1 101 ? 10.977 17.139 -1.433 1.00 75.94 101 PRO A O 1
ATOM 801 N N . SER A 1 102 ? 9.956 15.780 -2.894 1.00 81.81 102 SER A N 1
ATOM 802 C CA . SER A 1 102 ? 10.347 14.529 -2.240 1.00 81.81 102 SER A CA 1
ATOM 803 C C . SER A 1 102 ? 10.961 13.567 -3.262 1.00 81.81 102 SER A C 1
ATOM 805 O O . SER A 1 102 ? 10.250 12.776 -3.886 1.00 81.81 102 SER A O 1
ATOM 807 N N . PRO A 1 103 ? 12.289 13.617 -3.472 1.00 83.81 103 PRO A N 1
ATOM 808 C CA . PRO A 1 103 ? 12.931 12.840 -4.520 1.00 83.81 103 PRO A CA 1
ATOM 809 C C . PRO A 1 103 ? 12.796 11.329 -4.252 1.00 83.81 103 PRO A C 1
ATOM 811 O O . PRO A 1 103 ? 13.294 10.834 -3.232 1.00 83.81 103 PRO A O 1
ATOM 814 N N . PRO A 1 104 ? 12.189 10.544 -5.164 1.00 89.75 104 PRO A N 1
ATOM 815 C CA . PRO A 1 104 ? 12.002 9.115 -4.954 1.00 89.75 104 PRO A CA 1
ATOM 816 C C . PRO A 1 104 ? 13.335 8.365 -4.907 1.00 89.75 104 PRO A C 1
ATOM 818 O O . PRO A 1 104 ? 14.318 8.736 -5.551 1.00 89.75 104 PRO A O 1
ATOM 821 N N . SER A 1 105 ? 13.368 7.247 -4.179 1.00 91.75 105 SER A N 1
ATOM 822 C CA . SER A 1 105 ? 14.515 6.332 -4.187 1.00 91.75 105 SER A CA 1
ATOM 823 C C . SER A 1 105 ? 14.650 5.600 -5.529 1.00 91.75 105 SER A C 1
ATOM 825 O O . SER A 1 105 ? 13.673 5.437 -6.263 1.00 91.75 105 SER A O 1
ATOM 827 N N . PHE A 1 106 ? 15.841 5.071 -5.832 1.00 93.06 106 PHE A N 1
ATOM 828 C CA . PHE A 1 106 ? 16.071 4.267 -7.044 1.00 93.06 106 PHE A CA 1
ATOM 829 C C . PHE A 1 106 ? 15.100 3.085 -7.157 1.00 93.06 106 PHE A C 1
ATOM 831 O O . PHE A 1 106 ? 14.522 2.844 -8.217 1.00 93.06 106 PHE A O 1
ATOM 838 N N . SER A 1 107 ? 14.865 2.384 -6.045 1.00 94.19 107 SER A N 1
ATOM 839 C CA . SER A 1 107 ? 13.913 1.272 -5.976 1.00 94.19 107 SER A CA 1
ATOM 840 C C . SER A 1 107 ? 12.487 1.720 -6.292 1.00 94.19 107 SER A C 1
ATOM 842 O O . SER A 1 107 ? 11.738 0.986 -6.934 1.00 94.19 107 SER A O 1
ATOM 844 N N . THR A 1 108 ? 12.116 2.939 -5.888 1.00 94.06 108 THR A N 1
ATOM 845 C CA . THR A 1 108 ? 10.799 3.509 -6.189 1.00 94.06 108 THR A CA 1
ATOM 846 C C . THR A 1 108 ? 10.659 3.787 -7.678 1.00 94.06 108 THR A C 1
ATOM 848 O O . THR A 1 108 ? 9.692 3.320 -8.272 1.00 94.06 108 THR A O 1
ATOM 851 N N . VAL A 1 109 ? 11.645 4.441 -8.299 1.00 94.00 109 VAL A N 1
ATOM 852 C CA . VAL A 1 109 ? 11.654 4.701 -9.751 1.00 94.00 109 VAL A CA 1
ATOM 853 C C . VAL A 1 109 ? 11.573 3.390 -10.538 1.00 94.00 109 VAL A C 1
ATOM 855 O O . VAL A 1 109 ? 10.709 3.239 -11.399 1.00 94.00 109 VAL A O 1
ATOM 858 N N . LYS A 1 110 ? 12.384 2.384 -10.180 1.00 94.12 110 LYS A N 1
ATOM 859 C CA . LYS A 1 110 ? 12.335 1.053 -10.807 1.00 94.12 110 LYS A CA 1
ATOM 860 C C . LYS A 1 110 ? 10.961 0.393 -10.662 1.00 94.12 110 LYS A C 1
ATOM 862 O O . LYS A 1 110 ? 10.445 -0.171 -11.622 1.00 94.12 110 LYS A O 1
ATOM 867 N N . ARG A 1 111 ? 10.339 0.480 -9.481 1.00 95.12 111 ARG A N 1
ATOM 868 C CA . ARG A 1 111 ? 8.985 -0.045 -9.246 1.00 95.12 111 ARG A CA 1
ATOM 869 C C . ARG A 1 111 ? 7.943 0.654 -10.124 1.00 95.12 111 ARG A C 1
ATOM 871 O O . ARG A 1 111 ? 7.044 -0.023 -10.608 1.00 95.12 111 ARG A O 1
ATOM 878 N N . ARG A 1 112 ? 8.067 1.967 -10.358 1.00 94.75 112 ARG A N 1
ATOM 879 C CA . ARG A 1 112 ? 7.170 2.718 -11.259 1.00 94.75 112 ARG A CA 1
ATOM 880 C C . ARG A 1 112 ? 7.324 2.303 -12.715 1.00 94.75 112 ARG A C 1
ATOM 882 O O . ARG A 1 112 ? 6.317 2.043 -13.364 1.00 94.75 112 ARG A O 1
ATOM 889 N N . LEU A 1 113 ? 8.561 2.158 -13.188 1.00 94.69 113 LEU A N 1
ATOM 890 C CA . LEU A 1 113 ? 8.844 1.653 -14.535 1.00 94.69 113 LEU A CA 1
ATOM 891 C C . LEU A 1 113 ? 8.255 0.249 -14.734 1.00 94.69 113 LEU A C 1
ATOM 893 O O . LEU A 1 113 ? 7.498 0.026 -15.677 1.00 94.69 113 LEU A O 1
ATOM 897 N N . ASN A 1 114 ? 8.499 -0.660 -13.785 1.00 95.00 114 ASN A N 1
ATOM 898 C CA . ASN A 1 114 ? 7.963 -2.020 -13.831 1.00 95.00 114 ASN A CA 1
ATOM 899 C C . ASN A 1 114 ? 6.428 -2.054 -13.800 1.00 95.00 114 ASN A C 1
ATOM 901 O O . ASN A 1 114 ? 5.826 -2.824 -14.542 1.00 95.00 114 ASN A O 1
ATOM 905 N N . ALA A 1 115 ? 5.793 -1.224 -12.964 1.00 94.69 115 ALA A N 1
ATOM 906 C CA . ALA A 1 115 ? 4.334 -1.134 -12.883 1.00 94.69 115 ALA A CA 1
ATOM 907 C C . ALA A 1 115 ? 3.700 -0.656 -14.200 1.00 94.69 115 ALA A C 1
ATOM 909 O O . ALA A 1 115 ? 2.570 -1.025 -14.502 1.00 94.69 115 ALA A O 1
ATOM 910 N N . ALA A 1 116 ? 4.434 0.122 -14.999 1.00 94.50 116 ALA A N 1
ATOM 911 C CA . ALA A 1 116 ? 4.032 0.534 -16.341 1.00 94.50 116 ALA A CA 1
ATOM 912 C C . ALA A 1 116 ? 4.464 -0.448 -17.450 1.00 94.50 116 ALA A C 1
ATOM 914 O O . ALA A 1 116 ? 4.329 -0.134 -18.631 1.00 94.50 116 ALA A O 1
ATOM 915 N N . GLY A 1 117 ? 5.017 -1.613 -17.093 1.00 94.00 117 GLY A N 1
ATOM 916 C CA . GLY A 1 117 ? 5.464 -2.640 -18.037 1.00 94.00 117 GLY A CA 1
ATOM 917 C C . GLY A 1 117 ? 6.856 -2.414 -18.638 1.00 94.00 117 GLY A C 1
ATOM 918 O O . GLY A 1 117 ? 7.310 -3.237 -19.434 1.00 94.00 117 GLY A O 1
ATOM 919 N N . ILE A 1 118 ? 7.570 -1.354 -18.244 1.00 92.62 118 ILE A N 1
ATOM 920 C CA . ILE A 1 118 ? 8.950 -1.096 -18.677 1.00 92.62 118 ILE A CA 1
ATOM 921 C C . ILE A 1 118 ? 9.886 -1.908 -17.784 1.00 92.62 118 ILE A C 1
ATOM 923 O O . ILE A 1 118 ? 10.315 -1.466 -16.719 1.00 92.62 118 ILE A O 1
ATOM 927 N N . ILE A 1 119 ? 10.164 -3.136 -18.214 1.00 90.81 119 ILE A N 1
ATOM 928 C CA . ILE A 1 119 ? 10.961 -4.104 -17.463 1.00 90.81 119 ILE A CA 1
ATOM 929 C C . ILE A 1 119 ? 12.179 -4.483 -18.300 1.00 90.81 119 ILE A C 1
ATOM 931 O O . ILE A 1 119 ? 12.046 -4.971 -19.422 1.00 90.81 119 ILE A O 1
ATOM 935 N N . GLY A 1 120 ? 13.374 -4.320 -17.731 1.00 83.69 120 GLY A N 1
ATOM 936 C CA . GLY A 1 120 ? 14.592 -4.870 -18.320 1.00 83.69 120 GLY A CA 1
ATOM 937 C C . GLY A 1 120 ? 14.528 -6.397 -18.331 1.00 83.69 120 GLY A C 1
ATOM 938 O O . GLY A 1 120 ? 14.415 -7.022 -17.276 1.00 83.69 120 GLY A O 1
ATOM 939 N N . ARG A 1 121 ? 14.593 -7.006 -19.518 1.00 86.00 121 ARG A N 1
ATOM 940 C CA . ARG A 1 121 ? 14.603 -8.464 -19.691 1.00 86.00 121 ARG A CA 1
ATOM 941 C C . ARG A 1 121 ? 15.984 -8.935 -20.122 1.00 86.00 121 ARG A C 1
ATOM 943 O O . ARG A 1 121 ? 16.665 -8.269 -20.896 1.00 86.00 121 ARG A O 1
ATOM 950 N N . ARG A 1 122 ? 16.379 -10.116 -19.649 1.00 88.00 122 ARG A N 1
ATOM 951 C CA . ARG A 1 122 ? 17.560 -10.813 -20.162 1.00 88.00 122 ARG A CA 1
ATOM 952 C C . ARG A 1 122 ? 17.170 -11.559 -21.444 1.00 88.00 122 ARG A C 1
ATOM 954 O O . ARG A 1 122 ? 16.132 -12.225 -21.431 1.00 88.00 122 ARG A O 1
ATOM 961 N N . PRO A 1 123 ? 17.962 -11.489 -22.528 1.00 86.56 123 PRO A N 1
ATOM 962 C CA . PRO A 1 123 ? 17.706 -12.306 -23.707 1.00 86.56 123 PRO A CA 1
ATOM 963 C C . PRO A 1 123 ? 17.760 -13.793 -23.343 1.00 86.56 123 PRO A C 1
ATOM 965 O O . PRO A 1 123 ? 18.591 -14.227 -22.540 1.00 86.56 123 PRO A O 1
ATOM 968 N N . VAL A 1 124 ? 16.863 -14.573 -23.943 1.00 87.69 124 VAL A N 1
ATOM 969 C CA . VAL A 1 124 ? 16.844 -16.029 -23.779 1.00 87.69 124 VAL A CA 1
ATOM 970 C C . VAL A 1 124 ? 18.098 -16.610 -24.428 1.00 87.69 124 VAL A C 1
ATOM 972 O O . VAL A 1 124 ? 18.424 -16.269 -25.568 1.00 87.69 124 VAL A O 1
ATOM 975 N N . LYS A 1 125 ? 18.799 -17.504 -23.719 1.00 86.69 125 LYS A N 1
ATOM 976 C CA . LYS A 1 125 ? 19.891 -18.286 -24.308 1.00 86.69 125 LYS A CA 1
ATOM 977 C C . LYS A 1 125 ? 19.293 -19.213 -25.365 1.00 86.69 125 LYS A C 1
ATOM 979 O O . LYS A 1 125 ? 18.604 -20.170 -25.023 1.00 86.69 125 LYS A O 1
ATOM 984 N N . LYS A 1 126 ? 19.518 -18.913 -26.643 1.00 84.25 126 LYS A N 1
ATOM 985 C CA . LYS A 1 126 ? 19.097 -19.798 -27.735 1.00 84.25 126 LYS A CA 1
ATOM 986 C C . LYS A 1 126 ? 20.058 -20.996 -27.803 1.00 84.25 126 LYS A C 1
ATOM 988 O O . LYS A 1 126 ? 21.264 -20.770 -27.693 1.00 84.25 126 LYS A O 1
ATOM 993 N N . PRO A 1 127 ? 19.570 -22.241 -27.974 1.00 83.56 127 PRO A N 1
ATOM 994 C CA . PRO A 1 127 ? 20.453 -23.372 -28.239 1.00 83.56 127 PRO A CA 1
ATOM 995 C C . PRO A 1 127 ? 21.192 -23.148 -29.562 1.00 83.56 127 PRO A C 1
ATOM 997 O O . PRO A 1 127 ? 20.664 -22.509 -30.479 1.00 83.56 127 PRO A O 1
ATOM 1000 N N . LEU A 1 128 ? 22.414 -23.672 -29.658 1.00 82.50 128 LEU A N 1
ATOM 1001 C CA . LEU A 1 128 ? 23.158 -23.654 -30.912 1.00 82.50 128 LEU A CA 1
ATOM 1002 C C . LEU A 1 128 ? 22.354 -24.420 -31.969 1.00 82.50 128 LEU A C 1
ATOM 1004 O O . LEU A 1 128 ? 21.914 -25.546 -31.747 1.00 82.50 128 LEU A O 1
ATOM 1008 N N . ILE A 1 129 ? 22.124 -23.781 -33.114 1.00 84.69 129 ILE A N 1
ATOM 1009 C CA . ILE A 1 129 ? 21.407 -24.393 -34.232 1.00 84.69 129 ILE A CA 1
ATOM 1010 C C . ILE A 1 129 ? 22.300 -25.499 -34.807 1.00 84.69 129 ILE A C 1
ATOM 1012 O O . ILE A 1 129 ? 23.470 -25.237 -35.117 1.00 84.69 129 ILE A O 1
ATOM 1016 N N . SER A 1 130 ? 21.740 -26.705 -34.964 1.00 85.88 130 SER A N 1
ATOM 1017 C CA . SER A 1 130 ? 22.418 -27.826 -35.623 1.00 85.88 130 SER A CA 1
ATOM 1018 C C . SER A 1 130 ? 22.838 -27.453 -37.045 1.00 85.88 130 SER A C 1
ATOM 1020 O O . SER A 1 130 ? 22.210 -26.618 -37.698 1.00 85.88 130 SER A O 1
ATOM 1022 N N . GLU A 1 131 ? 23.897 -28.078 -37.541 1.00 82.81 131 GLU A N 1
ATOM 1023 C CA . GLU A 1 131 ? 24.464 -27.765 -38.855 1.00 82.81 131 GLU A CA 1
ATOM 1024 C C . GLU A 1 131 ? 23.440 -27.931 -39.991 1.00 82.81 131 GLU A C 1
ATOM 1026 O O . GLU A 1 131 ? 23.259 -27.016 -40.794 1.00 82.81 131 GLU A O 1
ATOM 1031 N N . LYS A 1 132 ? 22.640 -29.008 -39.951 1.00 86.06 132 LYS A N 1
ATOM 1032 C CA . LYS A 1 132 ? 21.501 -29.243 -40.857 1.00 86.06 132 LYS A CA 1
ATOM 1033 C C . LYS A 1 132 ? 20.521 -28.063 -40.904 1.00 86.06 132 LYS A C 1
ATOM 1035 O O . LYS A 1 132 ? 20.131 -27.612 -41.977 1.00 86.06 132 LYS A O 1
ATOM 1040 N N . ASN A 1 133 ? 20.133 -27.541 -39.741 1.00 84.56 133 ASN A N 1
ATOM 1041 C CA . ASN A 1 133 ? 19.166 -26.444 -39.642 1.00 84.56 133 ASN A CA 1
ATOM 1042 C C . ASN A 1 133 ? 19.775 -25.087 -40.025 1.00 84.56 133 ASN A C 1
ATOM 1044 O O . ASN A 1 133 ? 19.045 -24.163 -40.384 1.00 84.56 133 ASN A O 1
ATOM 1048 N N . ARG A 1 134 ? 21.102 -24.947 -39.927 1.00 83.06 134 ARG A N 1
ATOM 1049 C CA . ARG A 1 134 ? 21.835 -23.760 -40.373 1.00 83.06 134 ARG A CA 1
ATOM 1050 C C . ARG A 1 134 ? 21.908 -23.715 -41.896 1.00 83.06 134 ARG A C 1
ATOM 1052 O O . ARG A 1 134 ? 21.546 -22.693 -42.466 1.00 83.06 134 ARG A O 1
ATOM 1059 N N . ALA A 1 135 ? 22.267 -24.834 -42.527 1.00 83.25 135 ALA A N 1
ATOM 1060 C CA . ALA A 1 135 ? 22.294 -24.977 -43.982 1.00 83.25 135 ALA A CA 1
ATOM 1061 C C . ALA A 1 135 ? 20.910 -24.745 -44.614 1.00 83.25 135 ALA A C 1
ATOM 1063 O O . ALA A 1 135 ? 20.801 -24.068 -45.625 1.00 83.25 135 ALA A O 1
ATOM 1064 N N . ALA A 1 136 ? 19.833 -25.216 -43.975 1.00 84.75 136 ALA A N 1
ATOM 1065 C CA . ALA A 1 136 ? 18.466 -24.990 -44.456 1.00 84.75 136 ALA A CA 1
ATOM 1066 C C . ALA A 1 136 ? 17.984 -23.524 -44.361 1.00 84.75 136 ALA A C 1
ATOM 1068 O O . ALA A 1 136 ? 17.014 -23.165 -45.023 1.00 84.75 136 ALA A O 1
ATOM 1069 N N . ARG A 1 137 ? 18.613 -22.686 -43.520 1.00 80.12 137 ARG A N 1
ATOM 1070 C CA . ARG A 1 137 ? 18.258 -21.262 -43.350 1.00 80.12 137 ARG A CA 1
ATOM 1071 C C . ARG A 1 137 ? 19.024 -20.323 -44.274 1.00 80.12 137 ARG A C 1
ATOM 1073 O O . ARG A 1 137 ? 18.534 -19.229 -44.530 1.00 80.12 137 ARG A O 1
ATOM 1080 N N . VAL A 1 138 ? 20.223 -20.712 -44.698 1.00 72.38 138 VAL A N 1
ATOM 1081 C CA . VAL A 1 138 ? 21.045 -19.942 -45.633 1.00 72.38 138 VAL A CA 1
ATOM 1082 C C . VAL A 1 138 ? 20.754 -20.488 -47.026 1.00 72.38 138 VAL A C 1
ATOM 1084 O O . VAL A 1 138 ? 21.416 -21.415 -47.485 1.00 72.38 138 VAL A O 1
ATOM 1087 N N . LYS A 1 139 ? 19.703 -19.966 -47.653 1.00 56.78 139 LYS A N 1
ATOM 1088 C CA . LYS A 1 139 ? 19.395 -20.175 -49.064 1.00 56.78 139 LYS A CA 1
ATOM 1089 C C . LYS A 1 139 ? 19.182 -18.820 -49.715 1.00 56.78 139 LYS A C 1
ATOM 1091 O O . LYS A 1 139 ? 18.598 -17.954 -49.026 1.00 56.78 139 LYS A O 1
#